Protein AF-A0A6J4XZP1-F1 (afdb_monomer_lite)

Secondary structure (DSSP, 8-state):
--S---------TT-HHHHHHHHHHHHHHHHHHHTT--S-S-SS-----PPPTTTHHHHHHHHHH-

pLDDT: mean 89.21, std 7.92, range [56.53, 98.12]

Structure (mmCIF, N/CA/C/O backbone):
data_AF-A0A6J4XZP1-F1
#
_entry.id   AF-A0A6J4XZP1-F1
#
loop_
_atom_site.group_PDB
_atom_site.id
_atom_site.type_symbol
_atom_site.label_atom_id
_atom_site.label_alt_id
_atom_site.label_comp_id
_atom_site.label_asym_id
_atom_site.label_entity_id
_atom_site.label_seq_id
_atom_site.pdbx_PDB_ins_code
_atom_site.Cartn_x
_atom_site.Cartn_y
_atom_site.Cartn_z
_atom_site.occupancy
_atom_site.B_iso_or_equiv
_atom_site.auth_seq_id
_atom_site.auth_comp_id
_atom_site.auth_asym_id
_atom_site.auth_atom_id
_atom_site.pdbx_PDB_model_num
ATOM 1 N N . MET A 1 1 ? -12.633 0.173 -7.849 1.00 56.53 1 MET A N 1
ATOM 2 C CA . MET A 1 1 ? -11.166 0.362 -7.726 1.00 56.53 1 MET A CA 1
ATOM 3 C C . MET A 1 1 ? -10.471 0.082 -9.059 1.00 56.53 1 MET A C 1
ATOM 5 O O . MET A 1 1 ? -10.638 -1.015 -9.568 1.00 56.53 1 MET A O 1
ATOM 9 N N . ILE A 1 2 ? -9.712 1.024 -9.640 1.00 78.56 2 ILE A N 1
ATOM 10 C CA . ILE A 1 2 ? -8.931 0.760 -10.880 1.00 78.56 2 ILE A CA 1
ATOM 11 C C . ILE A 1 2 ? -7.438 1.109 -10.773 1.00 78.56 2 ILE A C 1
ATOM 13 O O . ILE A 1 2 ? -6.649 0.683 -11.611 1.00 78.56 2 ILE A O 1
ATOM 17 N N . ASN A 1 3 ? -7.033 1.881 -9.758 1.00 87.06 3 ASN A N 1
ATOM 18 C CA . ASN A 1 3 ? -5.674 2.429 -9.645 1.00 87.06 3 ASN A CA 1
ATOM 19 C C . ASN A 1 3 ? -5.073 2.383 -8.224 1.00 87.06 3 ASN A C 1
ATOM 21 O O . ASN A 1 3 ? -3.967 2.879 -8.019 1.00 87.06 3 ASN A O 1
ATOM 25 N N . HIS A 1 4 ? -5.773 1.800 -7.248 1.00 88.81 4 HIS A N 1
ATOM 26 C CA . HIS A 1 4 ? -5.294 1.611 -5.877 1.00 88.81 4 HIS A CA 1
ATOM 27 C C . HIS A 1 4 ? -5.867 0.319 -5.282 1.00 88.81 4 HIS A C 1
ATOM 29 O O . HIS A 1 4 ? -6.832 -0.231 -5.810 1.00 88.81 4 HIS A O 1
ATOM 35 N N . ALA A 1 5 ? -5.255 -0.149 -4.195 1.00 89.50 5 ALA A N 1
ATOM 36 C CA . ALA A 1 5 ? -5.696 -1.306 -3.425 1.00 89.50 5 ALA A CA 1
ATOM 37 C C . ALA A 1 5 ? -5.920 -0.899 -1.963 1.00 89.50 5 ALA A C 1
ATOM 39 O O . ALA A 1 5 ? -5.113 -0.148 -1.407 1.00 89.50 5 ALA A O 1
ATOM 40 N N . HIS A 1 6 ? -6.980 -1.423 -1.349 1.00 91.69 6 HIS A N 1
ATOM 41 C CA . HIS A 1 6 ? -7.206 -1.346 0.093 1.00 91.69 6 HIS A CA 1
ATOM 42 C C . HIS A 1 6 ? -6.782 -2.661 0.748 1.00 91.69 6 HIS A C 1
ATOM 44 O O . HIS A 1 6 ? -7.064 -3.738 0.230 1.00 91.69 6 HIS A O 1
ATOM 50 N N . ILE A 1 7 ? -6.067 -2.573 1.869 1.00 90.50 7 ILE A N 1
ATOM 51 C CA . ILE A 1 7 ? -5.549 -3.732 2.598 1.00 90.50 7 ILE A CA 1
ATOM 52 C C . ILE A 1 7 ? -5.831 -3.502 4.079 1.00 90.50 7 ILE A C 1
ATOM 54 O O . ILE A 1 7 ? -5.406 -2.488 4.634 1.00 90.50 7 ILE A O 1
ATOM 58 N N . LEU A 1 8 ? -6.525 -4.447 4.708 1.00 91.31 8 LEU A N 1
ATOM 59 C CA . LEU A 1 8 ? -6.716 -4.477 6.152 1.00 91.31 8 LEU A CA 1
ATOM 60 C C . LEU A 1 8 ? -5.614 -5.328 6.782 1.00 91.31 8 LEU A C 1
ATOM 62 O O . LEU A 1 8 ? -5.435 -6.486 6.407 1.00 91.31 8 LEU A O 1
ATOM 66 N N . LEU A 1 9 ? -4.850 -4.746 7.706 1.00 89.62 9 LEU A N 1
ATOM 67 C CA . LEU A 1 9 ? -3.709 -5.400 8.346 1.00 89.62 9 LEU A CA 1
ATOM 68 C C . LEU A 1 9 ? -3.715 -5.117 9.841 1.00 89.62 9 LEU A C 1
ATOM 70 O O . LEU A 1 9 ? -3.847 -3.967 10.258 1.00 89.62 9 LEU A O 1
ATOM 74 N N . ARG A 1 10 ? -3.460 -6.155 10.636 1.00 88.88 10 ARG A N 1
ATOM 75 C CA . ARG A 1 10 ? -3.101 -6.002 12.044 1.00 88.88 10 ARG A CA 1
ATOM 76 C C . ARG A 1 10 ? -1.596 -5.772 12.143 1.00 88.88 10 ARG A C 1
ATOM 78 O O . ARG A 1 10 ? -0.813 -6.624 11.723 1.00 88.88 10 ARG A O 1
ATOM 85 N N . SER A 1 11 ? -1.187 -4.615 12.663 1.00 86.06 11 SER A N 1
ATOM 86 C CA . SER A 1 11 ? 0.234 -4.328 12.881 1.00 86.06 11 SER A CA 1
ATOM 87 C C . SER A 1 11 ? 0.782 -5.188 14.017 1.00 86.06 11 SER A C 1
ATOM 89 O O . SER A 1 11 ? 0.121 -5.362 15.037 1.00 86.06 11 SER A O 1
ATOM 91 N N . SER A 1 12 ? 2.011 -5.678 13.861 1.00 86.00 12 SER A N 1
ATOM 92 C CA . SER A 1 12 ? 2.804 -6.178 14.987 1.00 86.00 12 SER A CA 1
ATOM 93 C C . SER A 1 12 ? 3.550 -5.027 15.670 1.00 86.00 12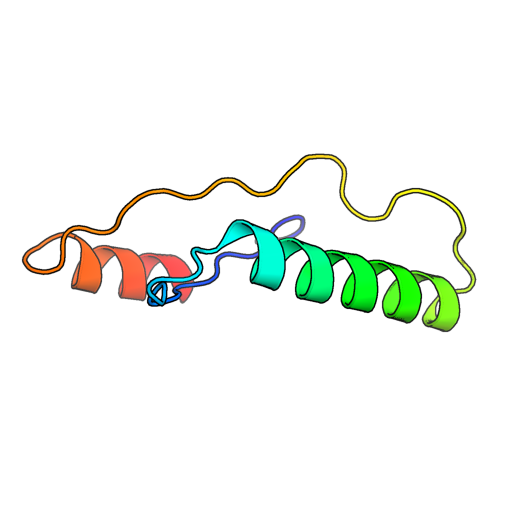 SER A C 1
ATOM 95 O O . SER A 1 12 ? 3.549 -3.895 15.172 1.00 86.00 12 SER A O 1
ATOM 97 N N . GLU A 1 13 ? 4.236 -5.325 16.774 1.00 86.06 13 GLU A N 1
ATOM 98 C CA . GLU A 1 13 ? 5.078 -4.367 17.510 1.00 86.06 13 GLU A CA 1
ATOM 99 C C . GLU A 1 13 ? 6.188 -3.743 16.646 1.00 86.06 13 GLU A C 1
ATOM 101 O O . GLU A 1 13 ? 6.627 -2.626 16.898 1.00 86.06 13 GLU A O 1
ATOM 106 N N . MET A 1 14 ? 6.608 -4.422 15.573 1.00 85.44 14 MET A N 1
ATOM 107 C CA . MET A 1 14 ? 7.619 -3.919 14.632 1.00 85.44 14 MET A CA 1
ATOM 108 C C . MET A 1 14 ? 7.087 -2.839 13.668 1.00 85.44 14 MET A C 1
ATOM 110 O O . MET A 1 14 ? 7.858 -2.272 12.889 1.00 85.44 14 MET A O 1
ATOM 114 N N . GLY A 1 15 ? 5.781 -2.553 13.697 1.00 87.94 15 GLY A N 1
ATOM 115 C CA . GLY A 1 15 ? 5.133 -1.549 12.857 1.00 87.94 15 GLY A CA 1
ATOM 116 C C . GLY 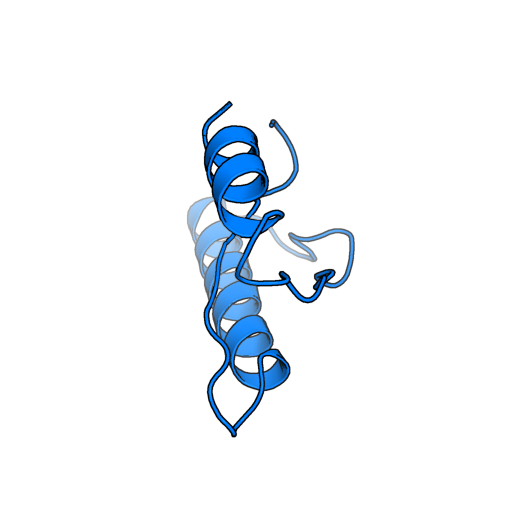A 1 15 ? 4.942 -1.962 11.390 1.00 87.94 15 GLY A C 1
ATOM 117 O O . GLY A 1 15 ? 5.473 -2.959 10.896 1.00 87.94 15 GLY A O 1
ATOM 118 N N . LEU A 1 16 ? 4.176 -1.155 10.648 1.00 92.38 16 LEU A N 1
ATOM 119 C CA . LEU A 1 16 ? 3.807 -1.447 9.253 1.00 92.38 16 LEU A CA 1
ATOM 120 C C . LEU A 1 16 ? 4.875 -1.054 8.224 1.00 92.38 16 LEU A C 1
ATOM 122 O O . LEU A 1 16 ? 4.898 -1.591 7.117 1.00 92.38 16 LEU A O 1
ATOM 126 N N . SER A 1 17 ? 5.771 -0.123 8.552 1.00 92.06 17 SER A N 1
ATOM 127 C CA . SER A 1 17 ? 6.675 0.497 7.572 1.00 92.06 17 SER A CA 1
ATOM 128 C C . SER A 1 17 ? 7.623 -0.506 6.907 1.00 92.06 17 SER A C 1
ATOM 130 O O . SER A 1 17 ? 7.755 -0.515 5.679 1.00 92.06 17 SER A O 1
ATOM 132 N N . GLY A 1 18 ? 8.246 -1.389 7.694 1.00 92.81 18 GLY A N 1
ATOM 133 C CA . GLY A 1 18 ? 9.154 -2.422 7.197 1.00 92.81 18 GLY A CA 1
ATOM 134 C C . GLY A 1 18 ? 8.444 -3.456 6.323 1.00 92.81 18 GLY A C 1
ATOM 135 O O . GLY A 1 18 ? 8.948 -3.816 5.254 1.00 92.81 18 GLY A O 1
ATOM 136 N N . PHE A 1 19 ? 7.248 -3.881 6.741 1.00 92.94 19 PHE A N 1
ATOM 137 C CA . PHE A 1 19 ? 6.399 -4.794 5.978 1.00 92.94 19 PHE A CA 1
ATOM 138 C C . PHE A 1 19 ? 5.986 -4.179 4.635 1.00 92.94 19 PHE A C 1
ATOM 140 O O . PHE A 1 19 ? 6.264 -4.754 3.580 1.00 92.94 19 PHE A O 1
ATOM 147 N N . MET A 1 20 ? 5.420 -2.969 4.658 1.00 95.31 20 MET A N 1
ATOM 148 C CA . MET A 1 20 ? 4.958 -2.278 3.454 1.00 95.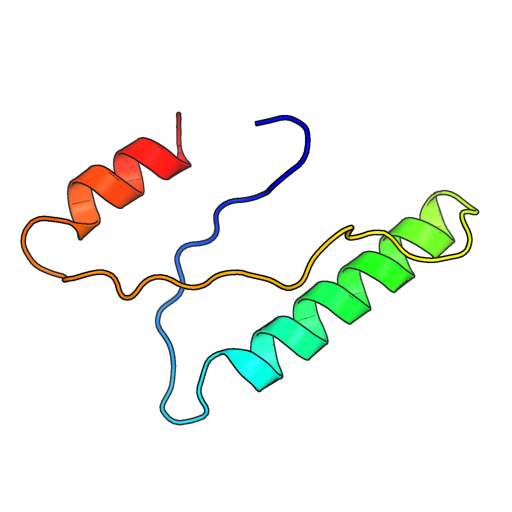31 20 MET A CA 1
ATOM 149 C C . MET A 1 20 ? 6.105 -1.986 2.487 1.00 95.31 20 MET A C 1
ATOM 151 O O . MET A 1 20 ? 5.934 -2.127 1.276 1.00 95.31 20 MET A O 1
ATOM 155 N N . ARG A 1 21 ? 7.306 -1.661 2.991 1.00 94.88 21 ARG A N 1
ATOM 156 C CA . ARG A 1 21 ? 8.497 -1.489 2.145 1.00 94.88 21 ARG A CA 1
ATOM 157 C C . ARG A 1 21 ? 8.809 -2.759 1.358 1.00 94.88 21 ARG A C 1
ATOM 159 O O . ARG A 1 21 ? 9.034 -2.677 0.151 1.00 94.88 21 ARG A O 1
ATOM 166 N N . ARG A 1 22 ? 8.819 -3.924 2.015 1.00 94.75 22 ARG A N 1
ATOM 167 C CA . ARG A 1 22 ? 9.108 -5.215 1.365 1.00 94.75 22 ARG A CA 1
ATOM 168 C C . ARG A 1 22 ? 8.010 -5.598 0.375 1.00 94.75 22 ARG A C 1
ATOM 170 O O . ARG A 1 22 ? 8.327 -5.944 -0.760 1.00 94.75 22 ARG A O 1
ATOM 177 N N . LEU A 1 23 ? 6.747 -5.479 0.787 1.00 94.88 23 LEU A N 1
ATOM 178 C CA . LEU A 1 23 ? 5.580 -5.817 -0.027 1.00 94.88 23 LEU A CA 1
ATOM 179 C C . LEU A 1 23 ? 5.530 -4.993 -1.321 1.00 94.88 23 LEU A C 1
ATOM 181 O O . LEU A 1 23 ? 5.520 -5.554 -2.417 1.00 94.88 23 LEU A O 1
ATOM 185 N N . LEU A 1 24 ? 5.553 -3.662 -1.204 1.00 96.38 24 LEU A N 1
ATOM 186 C CA . LEU A 1 24 ? 5.423 -2.761 -2.351 1.00 96.38 24 LEU A CA 1
ATOM 187 C C . LEU A 1 24 ? 6.634 -2.857 -3.284 1.00 96.38 24 LEU A C 1
ATOM 189 O O . LEU A 1 24 ? 6.467 -2.898 -4.502 1.00 96.38 24 LEU A O 1
ATOM 193 N N . THR A 1 25 ? 7.852 -2.953 -2.739 1.00 96.50 25 THR A N 1
ATOM 194 C CA . THR A 1 25 ? 9.064 -3.102 -3.564 1.00 96.50 25 THR A CA 1
ATOM 195 C C . THR A 1 25 ? 9.047 -4.423 -4.328 1.00 96.50 25 THR A C 1
ATOM 197 O O . THR A 1 25 ? 9.275 -4.434 -5.537 1.00 96.50 25 THR A O 1
ATOM 200 N N . GLY A 1 26 ? 8.732 -5.531 -3.649 1.00 97.19 26 GLY A N 1
ATOM 201 C CA . GLY A 1 26 ? 8.650 -6.848 -4.277 1.00 97.19 26 GLY A CA 1
ATOM 202 C C . GLY A 1 26 ? 7.606 -6.887 -5.392 1.00 97.19 26 GLY A C 1
ATOM 203 O O . GLY A 1 26 ? 7.901 -7.350 -6.497 1.00 97.19 26 GLY A O 1
ATOM 204 N N . TYR A 1 27 ? 6.422 -6.322 -5.140 1.00 96.69 27 TYR A N 1
ATOM 205 C CA . TYR A 1 27 ? 5.368 -6.226 -6.146 1.00 96.69 27 TYR A CA 1
ATOM 206 C C . TYR A 1 27 ? 5.794 -5.375 -7.347 1.00 96.69 27 TYR A C 1
ATOM 208 O O . TYR A 1 27 ? 5.666 -5.821 -8.485 1.00 96.69 27 TYR A O 1
ATOM 216 N N . ALA A 1 28 ? 6.364 -4.187 -7.113 1.00 96.88 28 ALA A N 1
ATOM 217 C CA . ALA A 1 28 ? 6.806 -3.299 -8.185 1.00 96.88 28 ALA A CA 1
ATOM 218 C C . ALA A 1 28 ? 7.870 -3.948 -9.080 1.00 96.88 28 ALA A C 1
ATOM 220 O O . ALA A 1 28 ? 7.767 -3.890 -10.306 1.00 96.88 28 ALA A O 1
ATOM 221 N N . VAL A 1 29 ? 8.860 -4.620 -8.481 1.00 97.44 29 VAL A N 1
ATOM 222 C CA . VAL A 1 29 ? 9.903 -5.342 -9.222 1.00 97.44 29 VAL A CA 1
ATOM 223 C C . VAL A 1 29 ? 9.303 -6.485 -10.039 1.00 97.44 29 VAL A C 1
ATOM 225 O O . VAL A 1 29 ? 9.592 -6.596 -11.231 1.00 97.44 29 VAL A O 1
ATOM 228 N N . SER A 1 30 ? 8.459 -7.316 -9.422 1.00 97.94 30 SER A N 1
ATOM 229 C CA . SER A 1 30 ? 7.818 -8.454 -10.091 1.00 97.94 30 SER A CA 1
ATOM 230 C C . SER A 1 30 ? 6.946 -8.002 -11.266 1.00 97.94 30 SER A C 1
ATOM 232 O O . SER A 1 30 ? 7.097 -8.490 -12.388 1.00 97.94 30 SER A O 1
ATOM 234 N N . TYR A 1 31 ? 6.099 -6.997 -11.044 1.00 97.44 31 TYR A N 1
ATOM 235 C CA . TYR A 1 31 ? 5.218 -6.441 -12.063 1.00 97.44 31 TYR A CA 1
ATOM 236 C C . TYR A 1 31 ? 6.004 -5.834 -13.229 1.00 97.44 31 TYR A C 1
ATOM 238 O O . TYR A 1 31 ? 5.700 -6.128 -14.387 1.00 97.44 31 TYR A O 1
ATOM 246 N N . ASN A 1 32 ? 7.036 -5.035 -12.946 1.00 98.00 32 ASN A N 1
ATOM 247 C CA . ASN A 1 32 ? 7.861 -4.423 -13.984 1.00 98.00 32 ASN A CA 1
ATOM 248 C C . ASN A 1 32 ? 8.598 -5.475 -14.821 1.00 98.00 32 ASN A C 1
ATOM 250 O O . ASN A 1 32 ? 8.594 -5.379 -16.047 1.00 98.00 32 ASN A O 1
ATOM 254 N N . ARG A 1 33 ? 9.161 -6.515 -14.185 1.00 97.81 33 ARG A N 1
ATOM 255 C CA . ARG A 1 33 ? 9.800 -7.639 -14.890 1.00 97.81 33 ARG A CA 1
ATOM 256 C C . ARG A 1 33 ? 8.807 -8.374 -15.786 1.00 97.81 33 ARG A C 1
ATOM 258 O O . ARG A 1 33 ? 9.088 -8.567 -16.966 1.00 97.81 33 ARG A O 1
ATOM 265 N N . ARG A 1 34 ? 7.633 -8.725 -15.251 1.00 98.12 34 ARG A N 1
ATOM 266 C CA . ARG A 1 34 ? 6.582 -9.449 -15.983 1.00 98.12 34 ARG A CA 1
ATOM 267 C C . ARG A 1 34 ? 6.092 -8.687 -17.215 1.00 98.12 34 ARG A C 1
ATOM 269 O O . ARG A 1 34 ? 5.884 -9.296 -18.256 1.00 98.12 34 ARG A O 1
ATOM 276 N N . HIS A 1 35 ? 5.934 -7.369 -17.108 1.00 97.81 35 HIS A N 1
ATOM 277 C CA . HIS A 1 35 ? 5.370 -6.535 -18.177 1.00 97.81 35 HIS A CA 1
ATOM 278 C C . HIS A 1 35 ? 6.433 -5.777 -18.986 1.00 97.81 35 HIS A C 1
ATOM 280 O O . HIS A 1 35 ? 6.086 -4.887 -19.757 1.00 97.81 35 HIS A O 1
ATOM 286 N N . ARG A 1 36 ? 7.725 -6.096 -18.803 1.00 97.62 36 ARG A N 1
ATOM 287 C CA . ARG A 1 36 ? 8.868 -5.422 -19.456 1.00 97.62 36 ARG A CA 1
ATOM 288 C C . ARG A 1 36 ? 8.853 -3.892 -19.292 1.00 97.62 36 ARG A C 1
ATOM 290 O O . ARG A 1 36 ? 9.298 -3.158 -20.171 1.00 97.62 36 ARG A O 1
ATOM 297 N N . ARG A 1 37 ? 8.355 -3.405 -18.153 1.00 97.06 37 ARG A N 1
ATOM 298 C CA . ARG A 1 37 ? 8.309 -1.978 -17.805 1.00 97.06 37 ARG A CA 1
ATOM 299 C C . ARG A 1 37 ? 9.560 -1.563 -17.035 1.00 97.06 37 ARG A C 1
ATOM 301 O O . ARG A 1 37 ? 10.229 -2.386 -16.411 1.00 97.06 37 ARG A O 1
ATOM 308 N N . ARG A 1 38 ? 9.861 -0.264 -17.054 1.00 93.62 38 ARG A N 1
ATOM 309 C CA . ARG A 1 38 ? 10.939 0.366 -16.277 1.00 93.62 38 ARG A CA 1
ATOM 310 C C . ARG A 1 38 ? 10.385 1.574 -15.517 1.00 93.62 38 ARG A C 1
ATOM 312 O O . ARG A 1 38 ? 9.404 2.169 -15.953 1.00 93.62 38 ARG A O 1
ATOM 319 N N . GLY A 1 39 ? 11.024 1.928 -14.404 1.00 93.38 39 GLY A N 1
ATOM 320 C CA . GLY A 1 39 ? 10.641 3.076 -13.575 1.00 93.38 39 GLY A CA 1
ATOM 321 C C . GLY A 1 39 ? 9.631 2.755 -12.468 1.00 93.38 39 GLY A C 1
ATOM 322 O O . GLY A 1 39 ? 9.414 1.594 -12.107 1.00 93.38 39 GLY A O 1
ATOM 323 N N . HIS A 1 40 ? 9.050 3.808 -11.894 1.00 93.56 40 HIS A N 1
ATOM 324 C CA . HIS A 1 40 ? 8.121 3.713 -10.770 1.00 93.56 40 HIS A CA 1
ATOM 325 C C . HIS A 1 40 ? 6.798 3.059 -11.182 1.00 93.56 40 HIS A C 1
ATOM 327 O O . HIS A 1 40 ? 6.216 3.409 -12.208 1.00 93.56 40 HIS A O 1
ATOM 333 N N . LEU A 1 41 ? 6.317 2.121 -10.360 1.00 94.62 41 LEU A N 1
ATOM 334 C CA . LEU A 1 41 ? 4.985 1.534 -10.526 1.00 94.62 41 LEU A CA 1
ATOM 335 C C . LEU A 1 41 ? 3.923 2.294 -9.726 1.00 94.62 41 LEU A C 1
ATOM 337 O O . LEU A 1 41 ? 2.858 2.607 -10.248 1.00 94.62 41 LEU A O 1
ATOM 341 N N . PHE A 1 42 ? 4.216 2.586 -8.459 1.00 94.38 42 PHE A N 1
ATOM 342 C CA . PHE A 1 42 ? 3.329 3.345 -7.582 1.00 94.38 42 PHE A CA 1
ATOM 343 C C . PHE A 1 42 ? 3.627 4.838 -7.696 1.00 94.38 42 PHE A C 1
ATOM 345 O O . PHE A 1 42 ? 4.789 5.239 -7.660 1.00 94.38 42 PHE A O 1
ATOM 352 N N . GLN A 1 43 ? 2.577 5.653 -7.797 1.00 91.62 43 GLN A N 1
ATOM 353 C CA . GLN A 1 43 ? 2.706 7.111 -7.882 1.00 91.62 43 GLN A CA 1
ATOM 354 C C . GLN A 1 43 ? 3.057 7.755 -6.534 1.00 91.62 43 GLN A C 1
ATOM 356 O O . GLN A 1 43 ? 3.755 8.76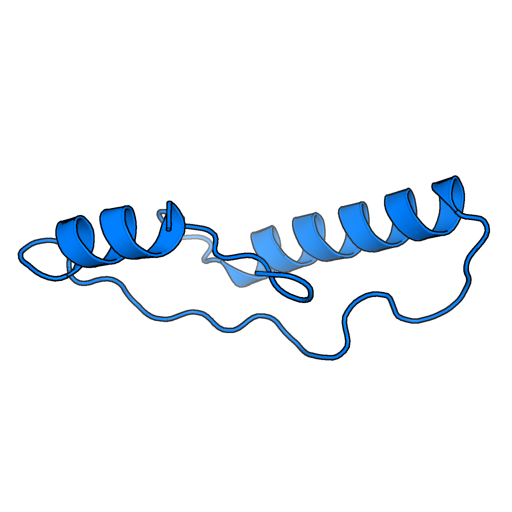0 -6.501 1.00 91.62 43 GLN A O 1
ATOM 361 N N . ASN A 1 44 ? 2.582 7.183 -5.424 1.00 91.69 44 ASN A N 1
ATOM 362 C CA . ASN A 1 44 ? 2.707 7.756 -4.085 1.00 91.69 44 ASN A CA 1
ATOM 363 C C . ASN A 1 44 ? 3.123 6.703 -3.052 1.00 91.69 44 ASN A C 1
ATOM 365 O O . ASN A 1 44 ? 3.037 5.496 -3.291 1.00 91.69 44 ASN A O 1
ATOM 369 N N . ARG A 1 45 ? 3.537 7.174 -1.870 1.00 90.69 45 ARG A N 1
ATOM 370 C CA . ARG A 1 45 ? 3.698 6.321 -0.683 1.00 90.69 45 ARG A CA 1
ATOM 371 C C . ARG A 1 45 ? 2.345 5.753 -0.244 1.00 90.69 45 ARG A C 1
ATOM 373 O O . ARG A 1 45 ? 1.303 6.355 -0.507 1.00 90.69 45 ARG A O 1
ATOM 380 N N . TYR A 1 46 ? 2.376 4.625 0.466 1.00 93.81 46 TYR A N 1
ATOM 381 C CA . TYR A 1 46 ? 1.174 4.098 1.109 1.00 93.81 46 TYR A CA 1
ATOM 382 C C . TYR A 1 46 ? 0.643 5.085 2.156 1.00 93.81 46 TYR A C 1
ATOM 384 O O . TYR A 1 46 ? 1.403 5.858 2.745 1.00 93.81 46 TYR A O 1
ATOM 392 N N . LYS A 1 47 ? -0.667 5.032 2.384 1.00 92.62 47 LYS A N 1
ATOM 393 C CA . LYS A 1 47 ? -1.341 5.708 3.491 1.00 92.62 47 LYS A CA 1
ATOM 394 C C . LYS A 1 47 ? -1.859 4.643 4.450 1.00 92.62 47 LYS A C 1
ATOM 396 O O . LYS A 1 47 ? -2.276 3.577 4.003 1.00 92.62 47 LYS A O 1
ATOM 401 N N . SER A 1 48 ? -1.818 4.929 5.744 1.00 92.12 48 SER A N 1
ATOM 402 C CA . SER A 1 48 ? -2.344 4.057 6.794 1.00 92.12 48 SER A CA 1
ATOM 403 C C . SER A 1 48 ? -3.242 4.865 7.714 1.00 92.12 48 SER A C 1
ATOM 405 O O . SER A 1 48 ? -2.865 5.960 8.130 1.00 92.12 48 SER A O 1
ATOM 407 N N . ILE A 1 49 ? -4.409 4.314 8.025 1.00 89.75 49 ILE A N 1
ATOM 408 C CA . ILE A 1 49 ? -5.375 4.872 8.969 1.00 89.75 49 ILE A CA 1
ATOM 409 C C . ILE A 1 49 ? -5.561 3.809 10.050 1.00 89.75 49 ILE A C 1
ATOM 411 O O . ILE A 1 49 ? -5.726 2.634 9.719 1.00 89.75 49 ILE A O 1
ATOM 415 N N . VAL A 1 50 ? -5.461 4.204 11.321 1.00 88.06 50 VAL A N 1
ATOM 416 C CA . VAL A 1 50 ? -5.716 3.294 12.445 1.00 88.06 50 VAL A CA 1
ATOM 417 C C . VAL A 1 50 ? -7.201 2.954 12.440 1.00 88.06 50 VAL A C 1
ATOM 419 O O . VAL A 1 50 ? -8.038 3.852 12.386 1.00 88.06 50 VAL A O 1
ATOM 422 N N . CYS A 1 51 ? -7.511 1.662 12.443 1.00 83.50 51 CYS A N 1
ATOM 423 C CA . CYS A 1 51 ? -8.879 1.183 12.545 1.00 83.50 51 CYS A CA 1
ATOM 424 C C . CYS A 1 51 ? -9.224 1.024 14.021 1.00 83.50 51 CYS A C 1
ATOM 426 O O . CYS A 1 51 ? -8.542 0.275 14.717 1.00 83.50 51 CYS A O 1
ATOM 428 N N . ASP A 1 52 ? -10.268 1.712 14.470 1.00 78.56 52 ASP A N 1
ATOM 429 C CA . ASP A 1 52 ? -10.860 1.461 15.780 1.00 78.56 52 ASP A CA 1
ATOM 430 C C . ASP A 1 52 ? -11.704 0.174 15.713 1.00 78.56 52 ASP A C 1
ATOM 432 O O . ASP A 1 52 ? -12.453 -0.028 14.749 1.00 78.56 52 ASP A O 1
ATOM 436 N N . GLU A 1 53 ? -11.519 -0.743 16.663 1.00 70.25 53 GLU A N 1
ATOM 437 C CA . GLU A 1 53 ? -11.977 -2.137 16.535 1.00 70.25 53 GLU A CA 1
ATOM 438 C C . GLU A 1 53 ? -13.497 -2.297 16.725 1.00 70.25 53 GLU A C 1
ATOM 440 O O . GLU A 1 53 ? -14.075 -3.216 16.147 1.00 70.25 53 GLU A O 1
ATOM 445 N N . ASP A 1 54 ? -14.170 -1.378 17.426 1.00 73.38 54 ASP A N 1
ATOM 446 C CA . ASP A 1 54 ? -15.554 -1.607 17.867 1.00 73.38 54 ASP A CA 1
ATOM 447 C C . ASP A 1 54 ? -16.617 -1.311 16.791 1.00 73.38 54 ASP A C 1
ATOM 449 O O . ASP A 1 54 ? -17.429 -2.172 16.449 1.00 73.38 54 ASP A O 1
ATOM 453 N N . ALA A 1 55 ? -16.631 -0.100 16.223 1.00 70.00 55 ALA A N 1
ATOM 454 C CA . ALA A 1 55 ? -17.645 0.304 15.233 1.00 70.00 55 ALA A CA 1
ATOM 455 C C . ALA A 1 55 ? -17.087 0.444 13.808 1.00 7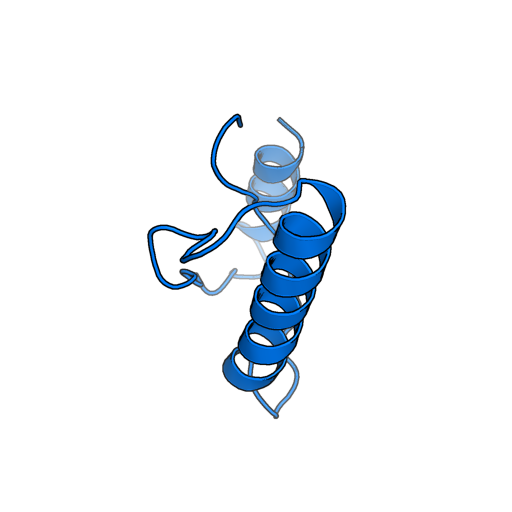0.00 55 ALA A C 1
ATOM 457 O O . ALA A 1 55 ? -17.791 0.199 12.827 1.00 70.00 55 ALA A O 1
ATOM 458 N N . TYR A 1 56 ? -15.815 0.827 13.675 1.00 76.50 56 TYR A N 1
ATOM 459 C CA . TYR A 1 56 ? -15.221 1.154 12.379 1.00 76.50 56 TYR A CA 1
ATOM 460 C C . TYR A 1 56 ? -14.778 -0.093 11.603 1.00 76.50 56 TYR A C 1
ATOM 462 O O . TYR A 1 56 ? -14.822 -0.093 10.373 1.00 76.50 56 TYR A O 1
ATOM 470 N N . PHE A 1 57 ? -14.431 -1.184 12.294 1.00 83.62 57 PHE A N 1
ATOM 471 C CA . PHE A 1 57 ? -13.968 -2.419 11.660 1.00 83.62 57 PHE A CA 1
ATOM 472 C C . PHE A 1 57 ? -15.002 -3.031 10.705 1.00 83.62 57 PHE A C 1
ATOM 474 O O . PHE A 1 57 ? -14.677 -3.326 9.555 1.00 83.62 57 PHE A O 1
ATOM 481 N N . THR A 1 58 ? -16.257 -3.178 11.137 1.00 82.25 58 THR A N 1
ATOM 482 C CA . THR A 1 58 ? -17.310 -3.815 10.326 1.00 82.25 58 THR A CA 1
ATOM 483 C C . THR A 1 58 ? -17.634 -3.010 9.065 1.00 82.25 58 THR A C 1
ATOM 485 O O . THR A 1 58 ? -17.744 -3.574 7.973 1.00 82.25 58 THR A O 1
ATOM 488 N N . GLU A 1 59 ? -17.738 -1.686 9.192 1.00 83.12 59 GLU A N 1
ATOM 489 C CA . GLU A 1 59 ? -17.944 -0.788 8.050 1.00 83.12 59 GLU A CA 1
ATOM 490 C C . GLU A 1 59 ? -16.729 -0.789 7.110 1.00 83.12 59 GLU A C 1
ATOM 492 O O . GLU A 1 59 ? -16.889 -0.862 5.890 1.00 83.12 59 GLU A O 1
ATOM 497 N N . LEU A 1 60 ? -15.507 -0.800 7.652 1.00 85.81 60 LEU A N 1
ATOM 498 C CA . LEU A 1 60 ? -14.281 -0.862 6.858 1.00 85.81 60 LEU A CA 1
ATOM 499 C C . LEU A 1 60 ? -14.171 -2.177 6.077 1.00 85.81 60 LEU A C 1
ATOM 501 O O . LEU A 1 60 ? -13.810 -2.166 4.900 1.00 85.81 60 LEU A O 1
ATOM 505 N N . VAL A 1 61 ? -14.514 -3.308 6.699 1.00 85.75 61 VAL A N 1
ATOM 506 C CA . VAL A 1 61 ? -14.564 -4.607 6.017 1.00 85.75 61 VAL A CA 1
ATOM 507 C C . VAL A 1 61 ? -15.555 -4.548 4.860 1.00 85.75 61 VAL A C 1
ATOM 509 O O . VAL A 1 61 ? -15.195 -4.946 3.752 1.00 85.75 61 VAL A O 1
ATOM 512 N N . ARG A 1 62 ? -16.762 -4.005 5.069 1.00 84.50 62 ARG A N 1
ATOM 513 C CA . ARG A 1 62 ? -17.744 -3.834 3.987 1.00 84.50 62 ARG A CA 1
ATOM 514 C C . ARG A 1 62 ? -17.180 -2.967 2.858 1.00 84.50 62 ARG A C 1
ATOM 516 O O . ARG A 1 62 ? -17.260 -3.364 1.702 1.00 84.50 62 ARG A O 1
ATOM 523 N N . TYR A 1 63 ? -16.565 -1.835 3.189 1.00 85.44 63 TYR A N 1
ATOM 524 C CA . TYR A 1 63 ? -15.989 -0.905 2.217 1.00 85.44 63 TYR A CA 1
ATOM 525 C C . TYR A 1 63 ? -14.899 -1.535 1.336 1.00 85.44 63 TYR A C 1
ATOM 527 O O . TYR A 1 63 ? -14.845 -1.255 0.145 1.00 85.44 63 TYR A O 1
ATOM 535 N N . ILE A 1 64 ? -14.046 -2.403 1.890 1.00 85.69 64 ILE A N 1
ATOM 536 C CA . ILE A 1 64 ? -12.954 -3.040 1.130 1.00 85.69 64 ILE A CA 1
ATOM 537 C C . ILE A 1 64 ? -13.473 -4.022 0.067 1.00 85.69 64 ILE A C 1
ATOM 539 O O . ILE A 1 64 ? -12.796 -4.236 -0.939 1.00 85.69 64 ILE A O 1
ATOM 543 N N . HIS A 1 65 ? -14.640 -4.630 0.289 1.00 84.44 65 HIS A N 1
ATOM 544 C CA . HIS A 1 65 ? -15.201 -5.650 -0.604 1.00 84.44 65 HIS A CA 1
ATOM 545 C C . HIS A 1 65 ? -16.124 -5.084 -1.695 1.00 84.44 65 HIS A C 1
ATOM 547 O O . HIS A 1 65 ? -16.470 -5.826 -2.615 1.00 84.44 65 HIS A O 1
ATOM 553 N N . LEU A 1 66 ? -16.528 -3.812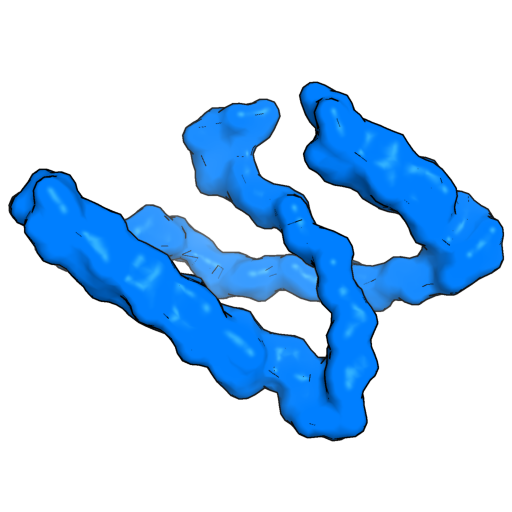 -1.589 1.00 78.12 66 LEU A N 1
ATOM 554 C CA . LEU A 1 66 ? -17.345 -3.099 -2.581 1.00 78.12 66 LEU A CA 1
ATOM 555 C C . LEU A 1 66 ? -16.482 -2.525 -3.721 1.00 78.12 66 LEU A C 1
ATOM 557 O O . LEU A 1 66 ? -16.958 -2.554 -4.878 1.00 78.12 66 LEU A O 1
#

Radius of gyration: 14.42 Å; chains: 1; bounding box: 29×17×37 Å

Sequence (66 aa):
MINHAHILLRSSEMGLSGFMRRLLTGYAVSYNRRHRRRGHLFQNRYKSIVCDEDAYFTELVRYIHL

Foldseek 3Di:
DPQDADDDDDADPVGCPVVQVCVLVVVQVVVCVVVVHDDDPHPDDDDDDDADDPPRVVVVVVVNVD